Protein AF-A0A847HBD3-F1 (afdb_monomer)

Mean predicted aligned error: 6.41 Å

pLDDT: mean 84.98, std 6.32, range [53.81, 94.06]

Solvent-accessible surface area (backbone atoms only — not comparable to full-atom values): 3672 Å² total; per-residue (Å²): 107,46,80,48,81,54,100,87,47,79,48,80,21,69,46,72,68,52,41,50,53,56,50,54,76,71,55,76,66,86,49,71,66,47,46,30,49,51,50,10,62,76,70,73,54,51,50,88,77,50,81,91,80,86,77,86,129

Secondary structure (DSSP, 8-state):
-EEEE-SS-EEEESSHHHHHHHHHHH----SHHHHHHHHHHHHTS-GGG----PPP-

Nearest PDB structures (foldseek):
  6vmi-assembly1_a  TM=4.027E-01  e=7.440E+00  Homo sapiens

Radius of gyration: 13.61 Å; Cα contacts (8 Å, |Δi|>4): 46; chains: 1; bounding box: 34×31×29 Å

Organism: NCBI:txid349751

Sequence (57 aa):
MIYLDTEDHLFLARDYTDITSQLLEHFMVEDDEDLRALAAACLRCTDLDVMIAHTEG

Foldseek 3Di:
DDWDDDPVDTDDAPDPVRRLVVV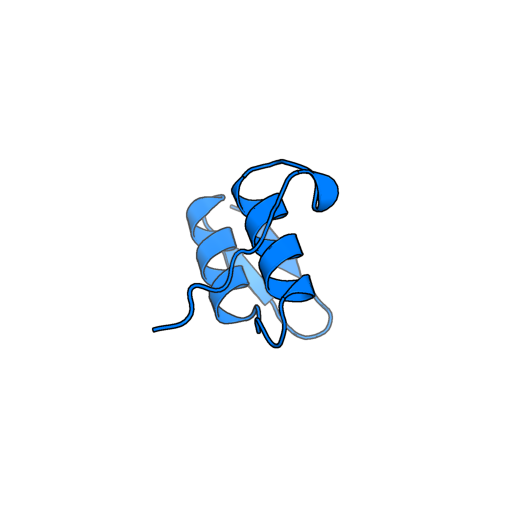VVVQDPPDPQSVLCNVCVVVVHDSVVDDDDDDDD

Structure (mmCIF, N/CA/C/O backbone):
data_AF-A0A847HBD3-F1
#
_entry.id   AF-A0A847HBD3-F1
#
loop_
_atom_site.group_PDB
_atom_site.id
_atom_site.type_symbol
_atom_site.label_atom_id
_atom_site.label_alt_id
_atom_site.label_comp_id
_atom_site.label_asym_id
_atom_site.label_entity_id
_atom_site.label_seq_id
_atom_site.pdbx_PDB_ins_code
_atom_site.Cartn_x
_atom_site.Cartn_y
_atom_site.Cartn_z
_atom_site.occupancy
_atom_site.B_iso_or_equiv
_atom_site.auth_seq_id
_atom_site.auth_comp_id
_atom_site.auth_asym_id
_atom_site.auth_atom_id
_atom_site.pdbx_PDB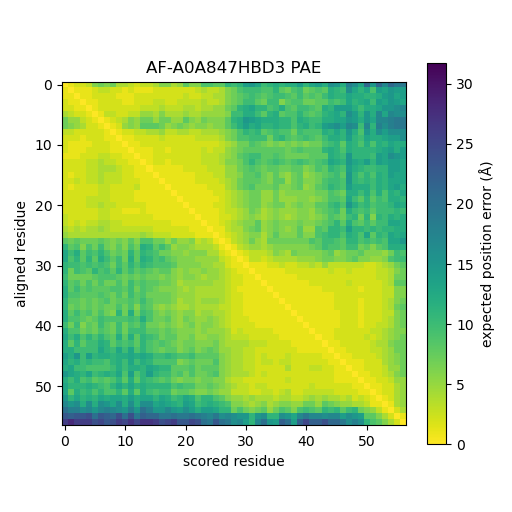_model_num
ATOM 1 N N . MET A 1 1 ? -14.558 -2.748 13.256 1.00 85.62 1 MET A N 1
ATOM 2 C CA . MET A 1 1 ? -13.643 -3.763 13.808 1.00 85.62 1 MET A CA 1
ATOM 3 C C . MET A 1 1 ? -13.279 -4.711 12.690 1.00 85.62 1 MET A C 1
ATOM 5 O O . MET A 1 1 ? -14.174 -5.297 12.092 1.00 85.62 1 MET A O 1
ATOM 9 N N . ILE A 1 2 ? -11.992 -4.771 12.381 1.00 89.62 2 ILE A N 1
ATOM 10 C CA . ILE A 1 2 ? -11.381 -5.592 11.344 1.00 89.62 2 ILE A CA 1
ATOM 11 C C . ILE A 1 2 ? -10.468 -6.580 12.065 1.00 89.62 2 ILE A C 1
ATOM 13 O O . ILE A 1 2 ? -9.751 -6.198 12.990 1.00 89.62 2 ILE A O 1
ATOM 17 N N . TYR A 1 3 ? -10.551 -7.839 11.658 1.00 92.50 3 TYR A N 1
ATOM 18 C CA . TYR A 1 3 ? -9.750 -8.932 12.183 1.00 92.50 3 TYR A CA 1
ATOM 19 C C . TYR A 1 3 ? -9.088 -9.624 10.997 1.00 92.50 3 TYR A C 1
ATOM 21 O O . TYR A 1 3 ? -9.791 -10.079 10.091 1.00 92.50 3 TYR A O 1
ATOM 29 N N . LEU A 1 4 ? -7.759 -9.641 10.987 1.00 86.25 4 LEU A N 1
ATOM 30 C CA . LEU A 1 4 ? -6.950 -10.317 9.980 1.00 86.25 4 LEU A CA 1
ATOM 31 C C . LEU A 1 4 ? -5.999 -11.262 10.704 1.00 86.25 4 LEU A C 1
ATOM 33 O O . LEU A 1 4 ? -5.239 -10.839 11.570 1.00 86.25 4 LEU A O 1
ATOM 37 N N . ASP A 1 5 ? -6.085 -12.532 10.342 1.00 90.50 5 ASP A N 1
ATOM 38 C CA . ASP A 1 5 ? -5.258 -13.608 10.869 1.00 90.50 5 ASP A CA 1
ATOM 39 C C . ASP A 1 5 ? -4.417 -14.137 9.708 1.00 90.50 5 ASP A C 1
ATOM 41 O O . ASP A 1 5 ? -4.967 -14.638 8.721 1.00 90.50 5 ASP A O 1
ATOM 45 N N . THR A 1 6 ? -3.107 -13.917 9.772 1.00 84.00 6 THR A N 1
ATOM 46 C CA . THR A 1 6 ? -2.131 -14.469 8.828 1.00 84.00 6 THR A CA 1
ATOM 47 C C . THR A 1 6 ? -1.348 -15.585 9.516 1.00 84.00 6 THR A C 1
ATOM 49 O O . THR A 1 6 ? -1.441 -15.759 10.727 1.00 84.00 6 THR A O 1
ATOM 52 N N . GLU A 1 7 ? -0.563 -16.362 8.765 1.00 86.38 7 GLU A N 1
ATOM 53 C CA . GLU A 1 7 ? 0.247 -17.438 9.362 1.00 86.38 7 GLU A CA 1
ATOM 54 C C . GLU A 1 7 ? 1.249 -16.914 10.409 1.00 86.38 7 GLU A C 1
ATOM 56 O O . GLU A 1 7 ? 1.557 -17.616 11.373 1.00 86.38 7 GLU A O 1
ATOM 61 N N . ASP A 1 8 ? 1.693 -15.663 10.258 1.00 84.75 8 ASP A N 1
ATOM 62 C CA . ASP A 1 8 ? 2.742 -15.060 11.081 1.00 84.75 8 ASP A CA 1
ATOM 63 C C . ASP A 1 8 ? 2.220 -14.010 12.073 1.00 84.75 8 ASP A C 1
ATOM 65 O O . ASP A 1 8 ? 2.834 -13.778 13.123 1.00 84.75 8 ASP A O 1
ATOM 69 N N . HIS A 1 9 ? 1.108 -13.337 11.755 1.00 84.00 9 HIS A N 1
ATOM 70 C CA . HIS A 1 9 ? 0.664 -12.135 12.457 1.00 84.00 9 HIS A CA 1
ATOM 71 C C . HIS A 1 9 ? -0.850 -12.069 12.643 1.00 84.00 9 HIS A C 1
ATOM 73 O O . HIS A 1 9 ? -1.646 -12.395 11.765 1.00 84.00 9 HIS A O 1
ATOM 79 N N . LEU A 1 10 ? -1.237 -11.538 13.802 1.00 91.12 10 LEU A N 1
ATOM 80 C CA . LEU A 1 10 ? -2.618 -11.240 14.128 1.00 91.12 10 LEU A CA 1
ATOM 81 C C . LEU A 1 10 ? -2.826 -9.730 14.180 1.00 91.12 10 LEU A C 1
ATOM 83 O O . LEU A 1 10 ? -2.221 -9.050 15.009 1.00 91.12 10 LEU A O 1
ATOM 87 N N . PHE A 1 11 ? -3.749 -9.230 13.365 1.00 89.69 11 PHE A N 1
ATOM 88 C CA . PHE A 1 11 ? -4.112 -7.822 13.340 1.00 89.69 11 PHE A CA 1
ATOM 89 C C . PHE A 1 11 ? -5.536 -7.605 13.844 1.00 89.69 11 PHE A C 1
ATOM 91 O O . PHE A 1 11 ? -6.500 -8.231 13.385 1.00 89.69 11 PHE A O 1
ATOM 98 N N . LEU A 1 12 ? -5.673 -6.654 14.765 1.00 93.94 12 LEU A N 1
ATOM 99 C CA . LEU A 1 12 ? -6.956 -6.204 15.286 1.00 93.94 12 LEU A CA 1
ATOM 100 C C . LEU A 1 12 ? -7.033 -4.686 15.143 1.00 93.94 12 LEU A C 1
ATOM 102 O O . LEU A 1 12 ? -6.282 -3.949 15.778 1.00 93.94 12 LEU A O 1
ATOM 106 N N . ALA A 1 13 ? -7.976 -4.218 14.333 1.00 91.44 13 ALA A N 1
ATOM 107 C CA . ALA A 1 13 ? -8.100 -2.804 14.008 1.00 91.44 13 ALA A CA 1
ATOM 108 C C . ALA A 1 13 ? -9.535 -2.306 14.161 1.00 91.44 13 ALA A C 1
ATOM 110 O O . ALA A 1 13 ? -10.519 -3.031 13.962 1.00 91.44 13 ALA A O 1
ATOM 111 N N . ARG A 1 14 ? -9.689 -1.032 14.513 1.00 94.06 14 ARG A N 1
ATOM 112 C CA . ARG A 1 14 ? -11.013 -0.413 14.664 1.00 94.06 14 ARG A CA 1
ATOM 113 C C . ARG A 1 14 ? -11.647 -0.107 13.310 1.00 94.06 14 ARG A C 1
ATOM 115 O O . ARG A 1 14 ? -12.845 -0.362 13.134 1.00 94.06 14 ARG A O 1
ATOM 122 N N . ASP A 1 15 ? -10.835 0.344 12.363 1.00 89.06 15 ASP A N 1
ATOM 123 C CA . ASP A 1 15 ? -11.220 0.782 11.025 1.00 89.06 15 ASP A CA 1
ATOM 124 C C . ASP A 1 15 ? -10.105 0.525 9.992 1.00 89.06 15 ASP A C 1
ATOM 126 O O . ASP A 1 15 ? -9.076 -0.080 10.296 1.00 89.06 15 ASP A O 1
ATOM 130 N N . TYR A 1 16 ? -10.349 0.954 8.750 1.00 83.00 16 TYR A N 1
ATOM 131 C CA . TYR A 1 16 ? -9.419 0.771 7.637 1.00 83.00 16 TYR A CA 1
ATOM 132 C C . TYR A 1 16 ? -8.127 1.582 7.776 1.00 83.00 16 TYR A C 1
ATOM 134 O O . TYR A 1 16 ? -7.097 1.153 7.278 1.00 83.00 16 TYR A O 1
ATOM 142 N N . THR A 1 17 ? -8.151 2.729 8.451 1.00 84.31 17 THR A N 1
ATOM 143 C CA . THR A 1 17 ? -6.938 3.526 8.659 1.00 84.31 17 THR A CA 1
ATOM 144 C C . THR A 1 17 ? -6.016 2.816 9.644 1.00 84.31 17 THR A C 1
ATOM 146 O O . THR A 1 17 ? -4.829 2.666 9.379 1.00 84.31 17 THR A O 1
ATOM 149 N N . ASP A 1 18 ? -6.588 2.321 10.742 1.00 87.06 18 ASP A N 1
ATOM 150 C CA . ASP A 1 18 ? -5.889 1.572 11.789 1.00 87.06 18 ASP A CA 1
ATOM 151 C C . ASP A 1 18 ? -5.253 0.287 11.230 1.00 87.06 18 ASP A C 1
ATOM 153 O O . ASP A 1 18 ? -4.064 0.048 11.429 1.00 87.06 18 ASP A O 1
ATOM 157 N N . ILE A 1 19 ? -5.995 -0.497 10.432 1.00 85.88 19 ILE A N 1
ATOM 158 C CA . ILE A 1 19 ? -5.433 -1.719 9.837 1.00 85.88 19 ILE A CA 1
ATOM 159 C C . ILE A 1 19 ? -4.363 -1.420 8.788 1.00 85.88 19 ILE A C 1
ATOM 161 O O . ILE A 1 19 ? -3.368 -2.129 8.724 1.00 85.88 19 ILE A O 1
ATOM 165 N N . THR A 1 20 ? -4.534 -0.373 7.978 1.00 82.31 20 THR A N 1
ATOM 166 C CA . THR A 1 20 ? -3.531 0.009 6.982 1.00 82.31 20 THR A CA 1
ATOM 167 C C . THR A 1 20 ? -2.239 0.457 7.656 1.00 82.31 20 THR A C 1
ATOM 169 O O . THR A 1 20 ? -1.177 0.037 7.215 1.00 82.31 20 THR A O 1
ATOM 172 N N . SER A 1 21 ? -2.303 1.236 8.741 1.00 83.00 21 SER A N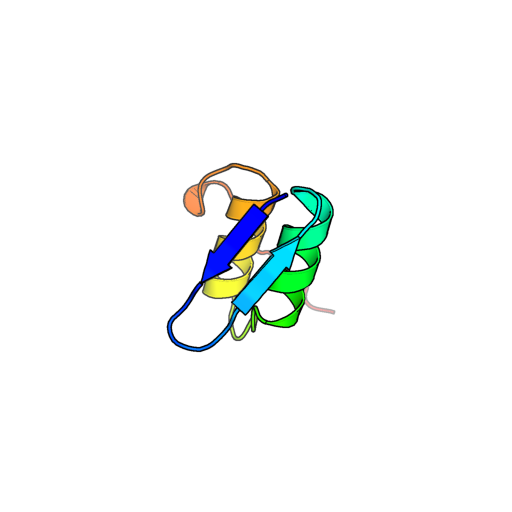 1
ATOM 173 C CA . SER A 1 21 ? -1.112 1.594 9.522 1.00 83.00 21 SER A CA 1
ATOM 174 C C . SER A 1 21 ? -0.407 0.365 10.097 1.00 83.00 21 SER A C 1
ATOM 176 O O . SER A 1 21 ? 0.803 0.251 9.943 1.00 83.00 21 SER A O 1
ATOM 178 N N . GLN A 1 22 ? -1.150 -0.577 10.687 1.00 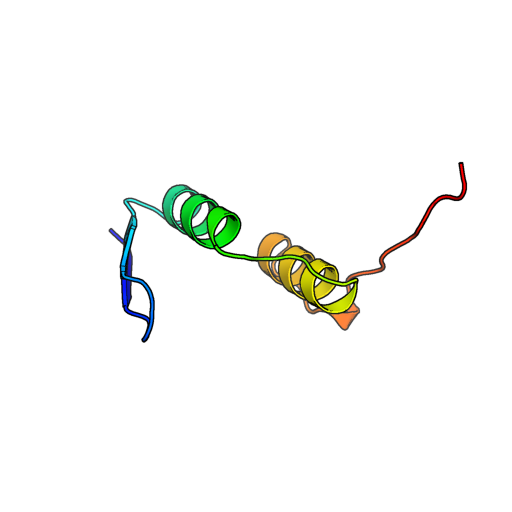86.19 22 GLN A N 1
ATOM 179 C CA . GLN A 1 22 ? -0.561 -1.813 11.213 1.00 86.19 22 GLN A CA 1
ATOM 180 C C . GLN A 1 22 ? 0.072 -2.663 10.102 1.00 86.19 22 GLN A C 1
ATOM 182 O O . GLN A 1 22 ? 1.191 -3.136 10.248 1.00 86.19 22 GLN A O 1
ATOM 187 N N . LEU A 1 23 ? -0.603 -2.833 8.963 1.00 82.81 23 LEU A N 1
ATOM 188 C CA . LEU A 1 23 ? -0.051 -3.581 7.831 1.00 82.81 23 LEU A CA 1
ATOM 189 C C . LEU A 1 23 ? 1.212 -2.913 7.277 1.00 82.81 23 LEU A C 1
ATOM 191 O O . LEU A 1 23 ? 2.170 -3.612 6.975 1.00 82.81 23 LEU A O 1
ATOM 195 N N . LEU A 1 24 ? 1.242 -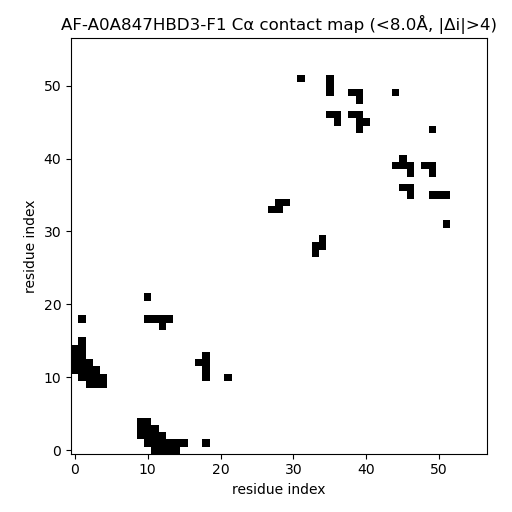1.580 7.198 1.00 78.62 24 LEU A N 1
ATOM 196 C CA . LEU A 1 24 ? 2.409 -0.807 6.762 1.00 78.62 24 LEU A CA 1
ATOM 197 C C . LEU A 1 24 ? 3.631 -0.979 7.677 1.00 78.62 24 LEU A C 1
ATOM 199 O O . LEU A 1 24 ? 4.748 -0.939 7.180 1.00 78.62 24 LEU A O 1
ATOM 203 N N . GLU A 1 25 ? 3.447 -1.179 8.986 1.00 81.44 25 GLU A N 1
ATOM 204 C CA . GLU A 1 25 ? 4.558 -1.443 9.922 1.00 81.44 25 GLU A CA 1
ATOM 205 C C . GLU A 1 25 ? 5.225 -2.803 9.680 1.00 81.44 25 GLU A C 1
ATOM 207 O O . GLU A 1 25 ? 6.410 -2.975 9.963 1.00 81.44 25 GLU A O 1
ATOM 212 N N . HIS A 1 26 ? 4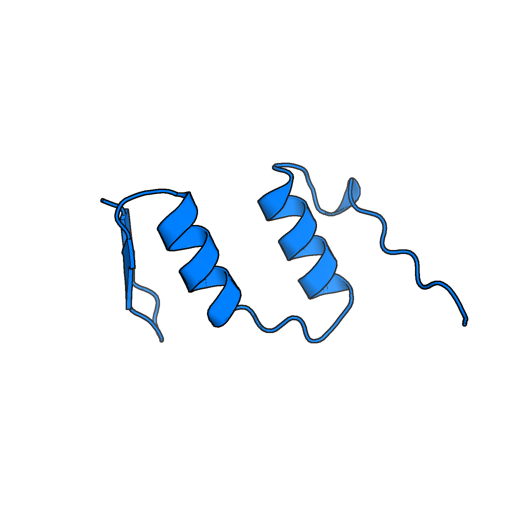.466 -3.760 9.147 1.00 77.25 26 HIS A N 1
ATOM 213 C CA . HIS A 1 26 ? 4.944 -5.101 8.819 1.00 77.25 26 HIS A CA 1
ATOM 214 C C . HIS A 1 26 ? 5.298 -5.263 7.334 1.00 77.25 26 HIS A C 1
ATOM 216 O O . HIS A 1 26 ? 5.920 -6.255 6.961 1.00 77.25 26 HIS A O 1
ATOM 222 N N . PHE A 1 27 ? 4.918 -4.305 6.485 1.00 75.94 27 PHE A N 1
ATOM 223 C CA . PHE A 1 27 ? 5.235 -4.318 5.065 1.00 75.94 27 PHE A CA 1
ATOM 224 C C . PHE A 1 27 ? 6.674 -3.838 4.866 1.00 75.94 27 PHE A C 1
ATOM 226 O O . PHE A 1 27 ? 6.973 -2.648 4.982 1.00 75.94 27 PHE A O 1
ATOM 233 N N . MET A 1 28 ? 7.582 -4.769 4.584 1.00 76.06 28 MET A N 1
ATOM 234 C CA . MET A 1 28 ? 8.931 -4.418 4.157 1.00 76.06 28 MET A CA 1
ATOM 235 C C . MET A 1 28 ? 8.893 -4.044 2.679 1.00 76.06 28 MET A C 1
ATOM 237 O O . MET A 1 28 ? 8.445 -4.828 1.854 1.00 76.06 28 MET A O 1
ATOM 241 N N . VAL A 1 29 ? 9.327 -2.824 2.364 1.00 79.44 29 VAL A N 1
ATOM 242 C CA . VAL A 1 29 ? 9.592 -2.402 0.987 1.00 79.44 29 VAL A CA 1
ATOM 243 C C . VAL A 1 29 ? 11.065 -2.674 0.730 1.00 79.44 29 VAL A C 1
ATOM 245 O O . VAL A 1 29 ? 11.915 -1.893 1.168 1.00 79.44 29 VAL A O 1
ATOM 248 N N . GLU A 1 30 ? 11.372 -3.804 0.100 1.00 84.50 30 GLU A N 1
ATOM 249 C CA . GLU A 1 30 ? 12.755 -4.188 -0.193 1.00 84.50 30 GLU A CA 1
ATOM 250 C C . GLU A 1 30 ? 13.192 -3.716 -1.583 1.00 84.50 30 GLU A C 1
ATOM 252 O O . GLU A 1 30 ? 14.370 -3.407 -1.791 1.00 84.50 30 GLU A O 1
ATOM 257 N N . ASP A 1 31 ? 12.243 -3.589 -2.511 1.00 86.75 31 ASP A N 1
ATOM 258 C CA . ASP A 1 31 ? 12.489 -3.145 -3.877 1.00 86.75 31 ASP A CA 1
ATOM 259 C C . ASP A 1 31 ? 11.354 -2.281 -4.468 1.00 86.75 31 ASP A C 1
ATOM 261 O O . ASP A 1 31 ? 10.381 -1.894 -3.809 1.00 86.75 31 ASP A O 1
ATOM 265 N N . ASP A 1 32 ? 11.520 -1.919 -5.742 1.00 88.44 32 ASP A N 1
ATOM 266 C CA . ASP A 1 32 ? 10.547 -1.125 -6.489 1.00 88.44 32 ASP A CA 1
ATOM 267 C C . ASP A 1 32 ? 9.236 -1.893 -6.751 1.00 88.44 32 ASP A C 1
ATOM 269 O O . ASP A 1 32 ? 8.198 -1.262 -6.942 1.00 88.44 32 ASP A O 1
ATOM 273 N N . GLU A 1 33 ? 9.238 -3.229 -6.771 1.00 87.94 33 GLU A N 1
ATOM 274 C CA . GLU A 1 33 ? 8.025 -4.031 -6.969 1.00 87.94 33 GLU A CA 1
ATOM 275 C C . GLU A 1 33 ? 7.132 -3.959 -5.725 1.00 87.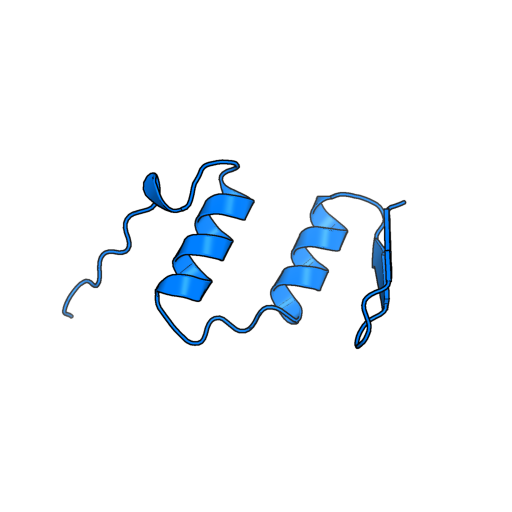94 33 GLU A C 1
ATOM 277 O O . GLU A 1 33 ? 5.947 -3.626 -5.842 1.00 87.94 33 GLU A O 1
ATOM 282 N N . ASP A 1 34 ? 7.721 -4.123 -4.539 1.00 85.62 34 ASP A N 1
ATOM 283 C CA . ASP A 1 34 ? 7.035 -3.940 -3.257 1.00 85.62 34 ASP A CA 1
ATOM 284 C C . ASP A 1 34 ? 6.475 -2.521 -3.123 1.00 85.62 34 ASP A C 1
ATOM 286 O O . ASP A 1 34 ? 5.313 -2.316 -2.747 1.00 85.62 34 ASP A O 1
ATOM 290 N N . LEU A 1 35 ? 7.282 -1.515 -3.483 1.00 85.50 35 LEU A N 1
ATOM 291 C CA . LEU A 1 35 ? 6.867 -0.115 -3.433 1.00 85.50 35 LEU A CA 1
ATOM 292 C C . LEU A 1 35 ? 5.688 0.152 -4.377 1.00 85.50 35 LEU A C 1
ATOM 294 O O . LEU A 1 35 ? 4.753 0.883 -4.032 1.00 85.50 35 LEU A O 1
ATOM 298 N N . ARG A 1 36 ? 5.712 -0.450 -5.570 1.00 88.94 36 ARG A N 1
ATOM 299 C CA . ARG A 1 36 ? 4.661 -0.304 -6.580 1.00 88.94 36 ARG A CA 1
ATOM 300 C C . ARG A 1 36 ? 3.363 -0.964 -6.136 1.00 88.94 36 ARG A C 1
ATOM 302 O O . ARG A 1 36 ? 2.304 -0.344 -6.253 1.00 88.94 36 ARG A O 1
ATOM 309 N N . ALA A 1 37 ? 3.446 -2.177 -5.593 1.00 84.12 37 ALA A N 1
ATOM 310 C CA . ALA A 1 37 ? 2.306 -2.906 -5.047 1.00 84.12 37 ALA A CA 1
ATOM 311 C C . ALA A 1 37 ? 1.661 -2.137 -3.886 1.00 84.12 37 ALA A C 1
ATOM 313 O O . ALA A 1 37 ? 0.435 -1.981 -3.837 1.00 84.12 37 ALA A O 1
ATOM 314 N N . LEU A 1 38 ? 2.483 -1.572 -2.997 1.00 83.50 38 LEU A N 1
ATOM 315 C CA . LEU A 1 38 ? 1.998 -0.766 -1.886 1.00 83.50 38 LEU A CA 1
ATOM 316 C C . LEU A 1 38 ? 1.301 0.516 -2.357 1.00 83.50 38 LEU A C 1
ATOM 318 O O . LEU A 1 38 ? 0.205 0.843 -1.890 1.00 83.50 38 LEU A O 1
ATOM 322 N N . ALA A 1 39 ? 1.915 1.240 -3.293 1.00 84.31 39 ALA A N 1
ATOM 323 C CA . ALA A 1 39 ? 1.338 2.452 -3.862 1.00 84.31 39 ALA A CA 1
ATOM 324 C C . ALA A 1 39 ? 0.001 2.162 -4.563 1.00 84.31 39 ALA A C 1
ATOM 326 O O . ALA A 1 39 ? -0.965 2.902 -4.366 1.00 84.31 39 ALA A O 1
ATOM 327 N N . ALA A 1 40 ? -0.089 1.057 -5.308 1.00 85.56 40 ALA A N 1
ATOM 328 C CA . ALA A 1 40 ? -1.316 0.637 -5.976 1.00 85.56 40 ALA A CA 1
ATOM 329 C C . ALA A 1 40 ? -2.442 0.332 -4.976 1.00 85.56 40 ALA A C 1
ATOM 331 O O . ALA A 1 40 ? -3.567 0.817 -5.132 1.00 85.56 40 ALA A O 1
ATOM 332 N N . ALA A 1 41 ? -2.127 -0.390 -3.895 1.00 81.00 41 ALA A N 1
ATOM 333 C CA . ALA A 1 41 ? -3.073 -0.681 -2.822 1.00 81.00 41 ALA A CA 1
ATOM 334 C C . ALA A 1 41 ? -3.572 0.600 -2.126 1.00 81.00 41 ALA A C 1
ATOM 336 O O . ALA A 1 41 ? -4.778 0.764 -1.916 1.00 81.00 41 ALA A O 1
ATOM 337 N N . CYS A 1 42 ? -2.670 1.540 -1.823 1.00 78.81 42 CYS A N 1
ATOM 338 C CA . CYS A 1 42 ? -3.013 2.821 -1.197 1.00 78.81 42 CYS A CA 1
ATOM 339 C C . CYS A 1 42 ? -3.889 3.704 -2.098 1.00 78.81 42 CYS A C 1
AT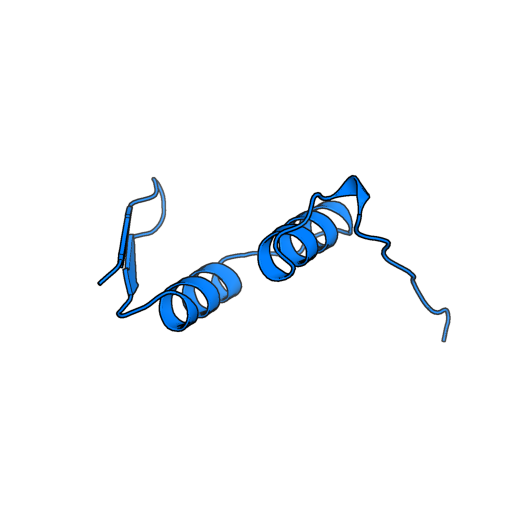OM 341 O O . CYS A 1 42 ? -4.840 4.331 -1.625 1.00 78.81 42 CYS A O 1
ATO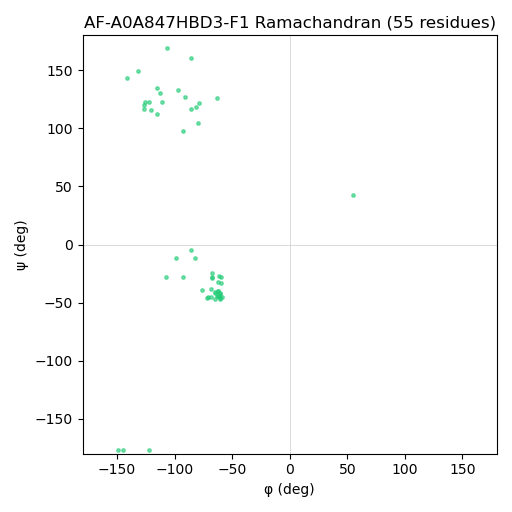M 343 N N . LEU A 1 43 ? -3.586 3.748 -3.397 1.00 83.12 43 LEU A N 1
ATOM 344 C CA . LEU A 1 43 ? -4.290 4.567 -4.388 1.00 83.12 43 LEU A CA 1
ATOM 345 C C . LEU A 1 43 ? -5.540 3.884 -4.960 1.00 83.12 43 LEU A C 1
ATOM 347 O O . LEU A 1 43 ? -6.292 4.517 -5.703 1.00 83.12 43 LEU A O 1
ATOM 351 N N . ARG A 1 44 ? -5.796 2.622 -4.583 1.00 83.25 44 ARG A N 1
ATOM 352 C CA . ARG A 1 44 ? -6.880 1.777 -5.112 1.00 83.25 44 ARG A CA 1
ATOM 353 C C . ARG A 1 44 ? -6.837 1.660 -6.641 1.00 83.25 44 ARG A C 1
ATOM 355 O O . ARG A 1 44 ? -7.875 1.733 -7.299 1.00 83.25 44 ARG A O 1
ATOM 362 N N . CYS A 1 45 ? -5.640 1.484 -7.190 1.00 89.62 45 CYS A N 1
ATOM 363 C CA . CYS A 1 45 ? -5.396 1.264 -8.615 1.00 89.62 45 CYS A CA 1
ATOM 364 C C . CYS A 1 45 ? -4.645 -0.054 -8.840 1.00 89.62 45 CYS A C 1
ATOM 366 O O . CYS A 1 45 ? -4.414 -0.814 -7.898 1.00 89.62 45 CYS A O 1
ATOM 368 N N . THR A 1 46 ? -4.296 -0.346 -10.091 1.00 90.44 46 THR A N 1
ATOM 369 C CA . THR A 1 46 ? -3.411 -1.472 -10.406 1.00 90.44 46 THR A CA 1
ATOM 370 C C . THR A 1 46 ? -1.948 -1.044 -10.292 1.00 90.44 46 THR A C 1
ATOM 372 O O . THR A 1 46 ? -1.628 0.144 -10.325 1.00 90.44 46 THR A O 1
ATOM 375 N N . ASP A 1 47 ? -1.047 -2.010 -10.156 1.00 86.62 47 ASP A N 1
ATOM 376 C CA . ASP A 1 47 ? 0.404 -1.802 -10.204 1.00 86.62 47 ASP A CA 1
ATOM 377 C C . ASP A 1 47 ? 0.863 -1.200 -11.545 1.00 86.62 47 ASP A C 1
ATOM 379 O O . ASP A 1 47 ? 1.769 -0.366 -11.575 1.00 86.62 47 ASP A O 1
ATOM 383 N N . LEU A 1 48 ? 0.181 -1.542 -12.644 1.00 91.62 48 LEU A N 1
ATOM 384 C CA . LEU A 1 48 ? 0.398 -0.967 -13.976 1.00 91.62 48 LEU A CA 1
ATOM 385 C C . LEU A 1 48 ? 0.145 0.547 -14.031 1.00 91.62 48 LEU A C 1
ATOM 387 O O . LEU A 1 48 ? 0.753 1.231 -14.856 1.00 91.62 48 LEU A O 1
ATOM 391 N N . ASP A 1 49 ? -0.715 1.071 -13.155 1.00 91.75 49 ASP A N 1
ATOM 392 C CA . ASP A 1 49 ? -1.039 2.501 -13.079 1.00 91.75 49 ASP A CA 1
ATOM 393 C C . ASP A 1 49 ? 0.002 3.305 -12.280 1.00 91.75 49 ASP A C 1
ATOM 395 O O . ASP A 1 49 ? -0.007 4.537 -12.296 1.00 91.75 49 ASP A O 1
ATOM 399 N N . VAL A 1 50 ? 0.910 2.627 -11.572 1.00 91.06 50 VAL A N 1
ATOM 400 C CA . VAL A 1 50 ? 1.937 3.256 -10.738 1.00 91.06 50 VAL A CA 1
ATOM 401 C C . VAL A 1 50 ? 3.245 3.339 -11.514 1.00 91.06 50 VAL A C 1
ATOM 403 O O . VAL A 1 50 ? 3.693 2.352 -12.088 1.00 91.06 50 VAL A O 1
ATOM 406 N N . MET A 1 51 ? 3.910 4.493 -11.502 1.00 91.62 51 MET A N 1
ATOM 407 C CA . MET A 1 51 ? 5.260 4.659 -12.049 1.00 91.62 51 MET A CA 1
ATOM 408 C C . MET A 1 51 ? 6.190 5.179 -10.955 1.00 91.62 51 MET A C 1
ATOM 410 O O . MET A 1 51 ? 5.935 6.238 -10.383 1.00 91.62 51 MET A O 1
ATOM 414 N N . ILE A 1 52 ? 7.269 4.445 -10.686 1.00 87.50 52 ILE A N 1
ATOM 415 C CA . ILE A 1 52 ? 8.322 4.863 -9.756 1.00 87.50 52 ILE A CA 1
ATOM 416 C C . ILE A 1 52 ? 9.381 5.613 -10.559 1.00 87.50 52 ILE A C 1
ATOM 418 O O . ILE A 1 52 ? 9.858 5.125 -11.583 1.00 87.50 52 ILE A O 1
ATOM 422 N N . ALA A 1 53 ? 9.717 6.820 -10.114 1.00 87.50 53 ALA A N 1
ATOM 423 C CA . ALA A 1 53 ? 10.756 7.638 -10.717 1.00 87.50 53 ALA A CA 1
ATOM 424 C C . ALA A 1 53 ? 11.835 7.924 -9.674 1.00 87.50 53 ALA A C 1
ATOM 426 O O . ALA A 1 53 ? 11.579 8.605 -8.680 1.00 87.50 53 ALA A O 1
ATOM 427 N N . HIS A 1 54 ? 13.042 7.425 -9.926 1.00 84.50 54 HIS A N 1
ATOM 428 C CA . HIS A 1 54 ? 14.222 7.767 -9.141 1.00 84.50 54 HIS A CA 1
ATOM 429 C C . HIS A 1 54 ? 14.765 9.100 -9.642 1.00 84.50 54 HIS A C 1
ATOM 431 O O . HIS A 1 54 ? 15.126 9.232 -10.812 1.00 84.50 54 HIS A O 1
ATOM 437 N N . THR A 1 55 ? 14.799 10.110 -8.780 1.00 79.56 55 THR A N 1
ATOM 438 C CA . THR A 1 55 ? 15.512 11.350 -9.089 1.00 79.56 55 THR A CA 1
ATOM 439 C C . THR A 1 55 ? 16.969 11.166 -8.698 1.00 79.56 55 THR A C 1
ATOM 441 O O . THR A 1 55 ? 17.257 10.978 -7.516 1.00 79.56 55 THR A O 1
ATOM 444 N N . GLU A 1 56 ? 17.883 11.223 -9.665 1.00 70.50 56 GLU A N 1
ATOM 445 C CA . GLU A 1 56 ? 19.305 11.367 -9.351 1.00 70.50 56 GLU A CA 1
ATOM 446 C C . GLU A 1 56 ? 19.512 12.713 -8.638 1.00 70.50 56 GLU A C 1
ATOM 448 O O . GLU A 1 56 ? 19.035 13.751 -9.108 1.00 70.50 56 GLU A O 1
ATOM 453 N N . GLY A 1 57 ? 20.142 12.664 -7.464 1.00 53.81 57 GLY A N 1
ATOM 454 C CA . GLY A 1 57 ? 20.548 13.836 -6.686 1.00 53.81 57 GLY A CA 1
ATOM 455 C C . GLY A 1 57 ? 21.944 14.311 -7.050 1.00 53.81 57 GLY A C 1
ATOM 456 O O . GLY A 1 57 ? 22.777 13.454 -7.423 1.00 53.81 57 GLY A O 1
#